Protein AF-A0A351IZQ6-F1 (afdb_monomer)

Mean predicted aligned error: 4.78 Å

Sequence (104 aa):
TSQVSDLDLTEALKFIANSKRPYIYCGGGVLAAEAEEEIVSLSQRLSAPVGLSMMGLTAIPASYPLNLGMSGMHGKYAASMAQSKADLILAVGVRFSDRATGNV

Secondary structure (DSSP, 8-state):
-PPPPHHHHHHHHHHHHH-SSEEEEE-HHHHHTT-HHHHHHHHHHHT--EEE-GGGTTSS-TTSTTEEEE-STTS-HHHHHHHHH-SEEEEES----HHHH---

Nearest PDB structures (foldseek):
  8rpj-assembly3_D  TM=9.194E-01  e=3.660E-05  Janthinobacterium sp. HH01
  8rpj-assembly2_C  TM=9.175E-01  e=3.660E-05  Janthinobacterium sp. HH01
  8rpj-assembly1_B  TM=9.149E-01  e=3.660E-05  Janthinobacterium sp. HH01
  8rpi-assembly1_A  TM=9.131E-01  e=5.101E-05  Janthinobacterium sp. HH01
  8rpi-assembly3_F  TM=8.812E-01  e=4.774E-05  Janthinobacterium sp. HH01

Foldseek 3Di:
DDDDDPVNVVVVVVQLVPWPQEAEEEALQCVVVVPLVVVLVVCVVSVHAYEYDPNCQPSYDPPRPRDLGHAADPTHPSNPVSVVPTPHYHYYRDPDDCRHPPDD

Structure (mmCIF, N/CA/C/O backbone):
data_AF-A0A351IZQ6-F1
#
_entry.id   AF-A0A351IZQ6-F1
#
loop_
_atom_site.group_PDB
_atom_site.id
_atom_site.type_symbol
_atom_site.label_atom_id
_atom_site.label_alt_id
_atom_site.label_comp_id
_atom_site.label_asym_id
_atom_site.label_entity_id
_atom_site.label_seq_id
_atom_site.pdbx_PDB_ins_code
_atom_site.Cartn_x
_atom_site.Cartn_y
_atom_site.Cartn_z
_atom_site.occupancy
_atom_site.B_iso_or_equiv
_atom_site.auth_seq_id
_atom_site.auth_comp_id
_atom_site.auth_asym_id
_atom_site.auth_atom_id
_atom_site.pdbx_PDB_model_num
ATOM 1 N N . THR A 1 1 ? 19.052 9.264 8.236 1.00 47.31 1 THR A N 1
ATOM 2 C CA . THR A 1 1 ? 17.744 8.585 8.255 1.00 47.31 1 THR A CA 1
ATOM 3 C C . THR A 1 1 ? 17.204 8.692 9.658 1.00 47.31 1 THR A C 1
ATOM 5 O O . THR A 1 1 ? 17.839 8.167 10.561 1.00 47.31 1 THR A O 1
ATOM 8 N N . SER A 1 2 ? 16.143 9.463 9.883 1.00 60.31 2 SER A N 1
ATOM 9 C CA . SER A 1 2 ? 15.437 9.442 11.168 1.00 60.31 2 SER A CA 1
ATOM 10 C C . SER A 1 2 ? 14.887 8.029 11.372 1.00 60.31 2 SER A C 1
ATOM 12 O O . SER A 1 2 ? 14.228 7.495 10.482 1.00 60.31 2 SER A O 1
ATOM 14 N N . GLN A 1 3 ? 15.233 7.389 12.487 1.00 70.81 3 GLN A N 1
ATOM 15 C CA . GLN A 1 3 ? 14.629 6.112 12.857 1.00 70.81 3 GLN A CA 1
ATOM 16 C C . GLN A 1 3 ? 13.154 6.353 13.189 1.00 70.81 3 GLN A C 1
ATOM 18 O O . GLN A 1 3 ? 12.828 7.320 13.875 1.00 70.81 3 GLN A O 1
ATOM 23 N N . VAL A 1 4 ? 12.274 5.493 12.676 1.00 80.19 4 VAL A N 1
ATOM 24 C CA . VAL A 1 4 ? 10.862 5.462 13.077 1.00 80.19 4 VAL A CA 1
ATOM 25 C C . VAL A 1 4 ? 10.817 5.063 14.549 1.00 80.19 4 VAL A C 1
ATOM 27 O O . VAL A 1 4 ? 11.476 4.094 14.927 1.00 80.19 4 VAL A O 1
ATOM 30 N N . SER A 1 5 ? 10.093 5.812 15.382 1.00 86.56 5 SER A N 1
ATOM 31 C CA . SER A 1 5 ? 9.975 5.460 16.797 1.00 86.56 5 SER A CA 1
ATOM 32 C C . SER A 1 5 ? 8.998 4.294 16.993 1.00 86.56 5 SER A C 1
ATOM 34 O O . SER A 1 5 ? 8.050 4.121 16.223 1.00 86.56 5 SER A O 1
ATOM 36 N N . ASP A 1 6 ? 9.181 3.513 18.060 1.00 84.56 6 ASP A N 1
ATOM 37 C CA . ASP A 1 6 ? 8.255 2.422 18.408 1.00 84.56 6 ASP A CA 1
ATOM 38 C C . ASP A 1 6 ? 6.825 2.930 18.674 1.00 84.56 6 ASP A C 1
ATOM 40 O O . ASP A 1 6 ? 5.844 2.210 18.458 1.00 84.56 6 ASP A O 1
ATOM 44 N N . LEU A 1 7 ? 6.696 4.187 19.118 1.00 81.44 7 LEU A N 1
ATOM 45 C CA . LEU A 1 7 ? 5.413 4.854 19.334 1.00 81.44 7 LEU A CA 1
ATOM 46 C C . LEU A 1 7 ? 4.685 5.098 18.008 1.00 81.44 7 LEU A C 1
ATOM 48 O O . LEU A 1 7 ? 3.516 4.722 17.896 1.00 81.44 7 LEU A O 1
ATOM 52 N N . ASP A 1 8 ? 5.385 5.624 16.998 1.00 90.19 8 ASP A N 1
ATOM 53 C CA . ASP A 1 8 ? 4.814 5.865 15.664 1.00 90.19 8 ASP A CA 1
ATOM 54 C C . ASP A 1 8 ? 4.352 4.550 15.021 1.00 90.19 8 ASP A C 1
ATOM 56 O O . ASP A 1 8 ? 3.269 4.467 14.436 1.00 90.19 8 ASP A O 1
ATOM 60 N N . LEU A 1 9 ? 5.148 3.485 15.177 1.00 91.62 9 LEU A N 1
ATOM 61 C CA . LEU A 1 9 ? 4.797 2.164 14.657 1.00 91.62 9 LEU A CA 1
ATOM 62 C C . LEU A 1 9 ? 3.572 1.579 15.373 1.00 91.62 9 LEU A C 1
ATOM 64 O O . LEU A 1 9 ? 2.670 1.041 14.728 1.00 91.62 9 LEU A O 1
ATOM 68 N N . THR A 1 10 ? 3.513 1.702 16.700 1.00 94.75 10 THR A N 1
ATOM 69 C CA . THR A 1 10 ? 2.370 1.235 17.500 1.00 94.75 10 THR A CA 1
ATOM 70 C C . THR A 1 10 ? 1.084 1.953 17.103 1.00 94.75 10 THR A C 1
ATOM 72 O O . THR A 1 10 ? 0.019 1.336 17.023 1.00 94.75 10 THR A O 1
ATOM 75 N N . GLU A 1 11 ? 1.162 3.255 16.844 1.00 94.88 11 GLU A N 1
ATOM 76 C CA . GLU A 1 11 ? 0.020 4.044 16.399 1.00 94.88 11 GLU A CA 1
ATOM 77 C C . GLU A 1 11 ? -0.436 3.646 14.988 1.00 94.88 11 GLU A C 1
ATOM 79 O O . GLU A 1 11 ? -1.621 3.365 14.784 1.00 94.88 11 GLU A O 1
ATOM 84 N N . ALA A 1 12 ? 0.494 3.494 14.041 1.00 94.50 12 ALA A N 1
ATOM 85 C CA . ALA A 1 12 ? 0.186 3.003 12.697 1.00 94.50 12 ALA A CA 1
ATOM 86 C C . ALA A 1 12 ? -0.499 1.625 12.728 1.00 94.50 12 ALA A C 1
ATOM 88 O O . ALA A 1 12 ? -1.503 1.409 12.044 1.00 94.50 12 ALA A O 1
ATOM 89 N N . LEU A 1 13 ? -0.018 0.705 13.572 1.00 95.75 13 LEU A N 1
ATOM 90 C CA . LEU A 1 13 ? -0.629 -0.616 13.748 1.00 95.75 13 LEU A CA 1
ATOM 91 C C . LEU A 1 13 ? -2.060 -0.537 14.291 1.00 95.75 13 LEU A C 1
ATOM 93 O O . LEU A 1 13 ? -2.909 -1.317 13.857 1.00 95.75 13 LEU A O 1
ATOM 97 N N . LYS A 1 14 ? -2.366 0.412 15.187 1.00 96.94 14 LYS A N 1
ATOM 98 C CA . LYS A 1 14 ? -3.746 0.633 15.659 1.00 96.94 14 LYS A CA 1
ATOM 99 C C . LYS A 1 14 ? -4.660 1.081 14.523 1.00 96.94 14 LYS A C 1
ATOM 101 O O . LYS A 1 14 ? -5.782 0.582 14.433 1.00 96.94 14 LYS A O 1
ATOM 106 N N . PHE A 1 15 ? -4.207 1.980 13.650 1.00 97.38 15 PHE A N 1
ATOM 107 C CA . PHE A 1 15 ? -4.995 2.384 12.482 1.00 97.38 15 PHE A CA 1
ATOM 108 C C . PHE A 1 15 ? -5.216 1.216 11.519 1.00 97.38 15 PHE A C 1
ATOM 110 O O . PHE A 1 15 ? -6.353 0.962 11.119 1.00 97.38 15 PHE A O 1
ATOM 117 N N . ILE A 1 16 ? -4.159 0.455 11.218 1.00 97.69 16 ILE A N 1
ATOM 118 C CA . ILE A 1 16 ? -4.232 -0.731 10.353 1.00 97.69 16 ILE A CA 1
ATOM 119 C C . ILE A 1 16 ? -5.219 -1.762 10.913 1.00 97.69 16 ILE A C 1
ATOM 121 O O . ILE A 1 16 ? -6.063 -2.257 10.172 1.00 97.69 16 ILE A O 1
ATOM 125 N N . ALA A 1 17 ? -5.162 -2.052 12.215 1.00 96.75 17 ALA A N 1
ATOM 126 C CA . ALA A 1 17 ? -6.028 -3.045 12.852 1.00 96.75 17 ALA A CA 1
ATOM 127 C C . ALA A 1 17 ? -7.518 -2.652 12.859 1.00 96.75 17 ALA A C 1
ATOM 129 O O . ALA A 1 17 ? -8.388 -3.524 12.851 1.00 96.75 17 ALA A O 1
ATOM 130 N N . ASN A 1 18 ? -7.824 -1.351 12.885 1.00 97.69 18 ASN A N 1
ATOM 131 C CA . ASN A 1 18 ? -9.202 -0.855 12.913 1.00 97.69 18 ASN A CA 1
ATOM 132 C C . ASN A 1 18 ? -9.797 -0.608 11.519 1.00 97.69 18 ASN A C 1
ATOM 134 O O . ASN A 1 18 ? -11.023 -0.567 11.388 1.00 97.69 18 ASN A O 1
ATOM 138 N N . SER A 1 19 ? -8.961 -0.473 10.488 1.00 98.31 19 SER A N 1
ATOM 139 C CA . SER A 1 19 ? -9.403 -0.261 9.108 1.00 98.31 19 SER A CA 1
ATOM 140 C C . SER A 1 19 ? -10.219 -1.448 8.586 1.00 98.31 19 SER A C 1
ATOM 142 O O . SER A 1 19 ? -9.900 -2.616 8.825 1.00 98.31 19 SER A O 1
ATOM 144 N N . LYS A 1 20 ? -11.305 -1.148 7.869 1.00 98.12 20 LYS A N 1
ATOM 145 C CA . LYS A 1 20 ? -12.155 -2.140 7.192 1.00 98.12 20 LYS A CA 1
ATOM 146 C C . LYS A 1 20 ? -11.970 -2.124 5.684 1.00 98.12 20 LYS A C 1
ATOM 148 O O . LYS A 1 20 ? -12.330 -3.095 5.021 1.00 98.12 20 LYS A O 1
ATOM 153 N N . ARG A 1 21 ? -11.448 -1.028 5.133 1.00 98.06 21 ARG A N 1
ATOM 154 C CA . ARG A 1 21 ? -11.193 -0.850 3.701 1.00 98.06 21 ARG A CA 1
ATOM 155 C C . ARG A 1 21 ? -9.812 -0.214 3.503 1.00 98.06 21 ARG A C 1
ATOM 157 O O . ARG A 1 21 ? -9.740 0.914 3.005 1.00 98.06 21 ARG A O 1
ATOM 164 N N . PRO A 1 22 ? -8.728 -0.910 3.896 1.00 98.44 22 PRO A N 1
ATOM 165 C CA . PRO A 1 22 ? -7.380 -0.402 3.703 1.00 98.44 22 PRO A CA 1
ATOM 166 C C . PRO A 1 22 ? -7.036 -0.371 2.214 1.00 98.44 22 PRO A C 1
ATOM 168 O O . PRO A 1 22 ? -7.408 -1.265 1.453 1.00 98.44 22 PRO A O 1
ATOM 171 N N . TYR A 1 23 ? -6.284 0.642 1.805 1.00 98.44 23 TYR A N 1
ATOM 172 C CA . TYR A 1 23 ? -5.765 0.782 0.450 1.00 98.44 23 TYR A CA 1
ATOM 173 C C . TYR A 1 23 ? -4.272 1.077 0.504 1.00 98.44 23 TYR A C 1
ATOM 175 O O . TYR A 1 23 ? -3.853 2.012 1.184 1.00 98.44 23 TYR A O 1
ATOM 183 N N . ILE A 1 24 ? -3.459 0.309 -0.218 1.00 98.38 24 ILE A N 1
ATOM 184 C CA . ILE A 1 24 ? -2.019 0.563 -0.303 1.00 98.38 24 ILE A CA 1
ATOM 185 C C . ILE A 1 24 ? -1.754 1.401 -1.551 1.00 98.38 24 ILE A C 1
ATOM 187 O O . ILE A 1 24 ? -2.132 1.018 -2.656 1.00 98.38 24 ILE A O 1
ATOM 191 N N . TYR A 1 25 ? -1.091 2.541 -1.383 1.00 97.50 25 TYR A N 1
ATOM 192 C CA . TYR A 1 25 ? -0.671 3.398 -2.485 1.00 97.50 25 TYR A CA 1
ATOM 193 C C . TYR A 1 25 ? 0.854 3.391 -2.609 1.00 97.50 25 TYR A C 1
ATOM 195 O O . TYR A 1 25 ? 1.557 3.944 -1.761 1.00 97.50 25 TYR A O 1
ATOM 203 N N . CYS A 1 26 ? 1.364 2.765 -3.672 1.00 97.00 26 CYS A N 1
ATOM 204 C CA . CYS A 1 26 ? 2.794 2.549 -3.883 1.00 97.00 26 CYS A CA 1
ATOM 205 C C . CYS A 1 26 ? 3.409 3.571 -4.841 1.00 97.00 26 CYS A C 1
ATOM 207 O O . CYS A 1 26 ? 2.940 3.801 -5.963 1.00 97.00 26 CYS A O 1
ATOM 209 N N . GLY A 1 27 ? 4.510 4.169 -4.400 1.00 95.88 27 GLY A N 1
ATOM 210 C CA . GLY A 1 27 ? 5.306 5.114 -5.168 1.00 95.88 27 GLY A CA 1
ATOM 211 C C . GLY A 1 27 ? 6.585 4.512 -5.740 1.00 95.88 27 GLY A C 1
ATOM 212 O O . GLY A 1 27 ? 6.931 3.370 -5.461 1.00 95.88 27 GLY A O 1
ATOM 213 N N . GLY A 1 28 ? 7.330 5.312 -6.508 1.00 96.38 28 GLY A N 1
ATOM 214 C CA . GLY A 1 28 ? 8.640 4.900 -7.031 1.00 96.38 28 GLY A CA 1
ATOM 215 C C . GLY A 1 28 ? 9.702 4.662 -5.952 1.00 96.38 28 GLY A C 1
ATOM 216 O O . GLY A 1 28 ? 10.698 4.001 -6.213 1.00 96.38 28 GLY A O 1
ATOM 217 N N . GLY A 1 29 ? 9.487 5.145 -4.724 1.00 96.94 29 GLY A N 1
ATOM 218 C CA . GLY A 1 29 ? 10.362 4.846 -3.591 1.00 96.94 29 GLY A CA 1
ATOM 219 C C . GLY A 1 29 ? 10.343 3.375 -3.169 1.00 96.94 29 GLY A C 1
ATOM 220 O O . GLY A 1 29 ? 11.314 2.935 -2.574 1.00 96.94 29 GLY A O 1
ATOM 221 N N . VAL A 1 30 ? 9.285 2.618 -3.496 1.00 97.69 30 VAL A N 1
ATOM 222 C CA . VAL A 1 30 ? 9.251 1.160 -3.272 1.00 97.69 30 VAL A CA 1
ATOM 223 C C . VAL A 1 30 ? 10.280 0.474 -4.165 1.00 97.69 30 VAL A C 1
ATOM 225 O O . VAL A 1 30 ? 11.099 -0.282 -3.666 1.00 97.69 30 VAL A O 1
ATOM 228 N N . LEU A 1 31 ? 10.287 0.817 -5.458 1.00 96.88 31 LEU A N 1
ATOM 229 C CA . LEU A 1 31 ? 11.266 0.306 -6.424 1.00 96.88 31 LEU A CA 1
ATOM 230 C C . LEU A 1 31 ? 12.693 0.692 -6.026 1.00 96.88 31 LEU A C 1
ATOM 232 O O . LEU A 1 31 ? 13.602 -0.122 -6.070 1.00 96.88 31 LEU A O 1
ATOM 236 N N . ALA A 1 32 ? 12.893 1.945 -5.608 1.00 97.19 32 ALA A N 1
ATOM 237 C CA . ALA A 1 32 ? 14.211 2.429 -5.201 1.00 97.19 32 ALA A CA 1
ATOM 238 C C . ALA A 1 32 ? 14.754 1.744 -3.934 1.00 97.19 32 ALA A C 1
ATOM 240 O O . ALA A 1 32 ? 15.952 1.826 -3.675 1.00 97.19 32 ALA A O 1
ATOM 241 N N . A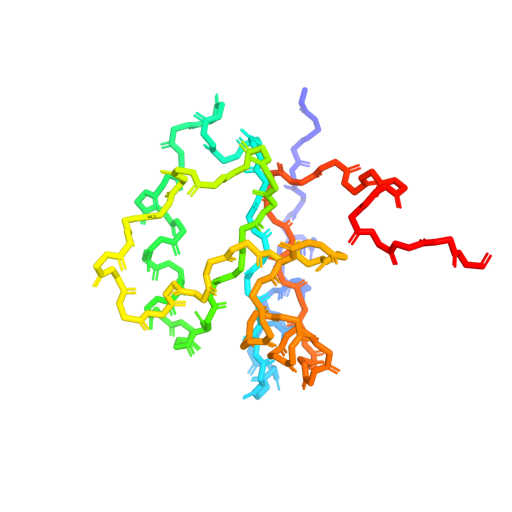LA A 1 33 ? 13.877 1.133 -3.137 1.00 97.31 33 ALA A N 1
ATOM 242 C CA . ALA A 1 33 ? 14.223 0.416 -1.918 1.00 97.31 33 ALA A CA 1
ATOM 243 C C . ALA A 1 33 ? 14.185 -1.112 -2.087 1.00 97.31 33 ALA A C 1
ATOM 245 O O . ALA A 1 33 ? 14.403 -1.798 -1.095 1.00 97.31 33 ALA A O 1
ATOM 246 N N . GLU A 1 34 ? 13.893 -1.619 -3.294 1.00 97.81 34 GLU A N 1
ATOM 247 C CA . GLU A 1 34 ? 13.739 -3.055 -3.585 1.00 97.81 34 GLU A CA 1
ATOM 248 C C . GLU A 1 34 ? 12.724 -3.746 -2.648 1.00 97.81 34 GLU A C 1
ATOM 250 O O . GLU A 1 34 ? 12.941 -4.858 -2.178 1.00 97.81 34 GLU A O 1
ATOM 255 N N . 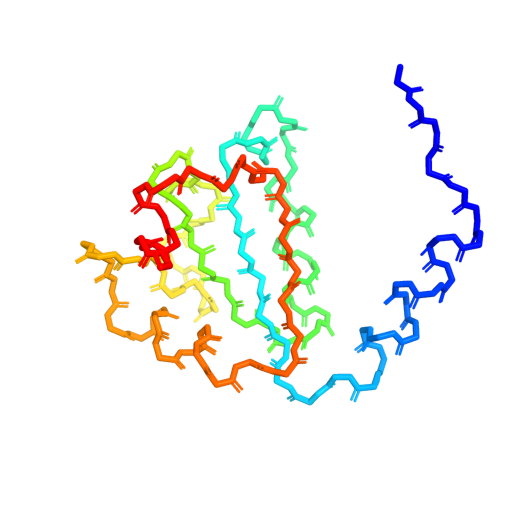ALA A 1 35 ? 11.628 -3.043 -2.328 1.00 98.06 35 ALA A N 1
ATOM 256 C CA . ALA A 1 35 ? 10.639 -3.463 -1.329 1.00 98.06 35 ALA A CA 1
ATOM 257 C C . ALA A 1 35 ? 9.351 -4.071 -1.933 1.00 98.06 35 ALA A C 1
ATOM 259 O O . ALA A 1 35 ? 8.268 -4.000 -1.337 1.00 98.06 35 ALA A O 1
ATOM 260 N N . GLU A 1 36 ? 9.408 -4.575 -3.167 1.00 98.12 36 GLU A N 1
ATOM 261 C CA . GLU A 1 36 ? 8.251 -5.101 -3.900 1.00 98.12 36 GLU A CA 1
ATOM 262 C C . GLU A 1 36 ? 7.613 -6.307 -3.193 1.00 98.12 36 GLU A C 1
ATOM 264 O O . GLU A 1 36 ? 6.382 -6.393 -3.090 1.00 98.12 36 GLU A O 1
ATOM 269 N N . GLU A 1 37 ? 8.431 -7.224 -2.672 1.00 98.06 37 GLU A N 1
ATOM 270 C CA . GLU A 1 37 ? 7.959 -8.436 -1.991 1.00 98.06 37 GLU A CA 1
ATOM 271 C C . GLU A 1 37 ? 7.235 -8.103 -0.679 1.00 98.06 37 GLU A C 1
ATOM 273 O O . GLU A 1 37 ? 6.180 -8.673 -0.372 1.00 98.06 37 GLU A O 1
ATOM 278 N N . GLU A 1 38 ? 7.739 -7.122 0.066 1.00 98.31 38 GLU A N 1
ATOM 279 C CA . GLU A 1 38 ? 7.143 -6.626 1.302 1.00 98.31 38 GLU A CA 1
ATOM 280 C C . GLU A 1 38 ? 5.770 -6.007 1.047 1.00 98.31 38 GLU A C 1
ATOM 282 O O . GLU A 1 38 ? 4.842 -6.236 1.829 1.00 98.31 38 GLU A O 1
ATOM 287 N N . ILE A 1 39 ? 5.601 -5.270 -0.058 1.00 98.19 39 ILE A N 1
ATOM 288 C CA . ILE A 1 39 ? 4.290 -4.731 -0.440 1.00 98.19 39 ILE A CA 1
ATOM 289 C C . ILE A 1 39 ? 3.307 -5.857 -0.755 1.00 98.19 39 ILE A C 1
ATOM 291 O O . ILE A 1 39 ? 2.161 -5.802 -0.296 1.00 98.19 39 ILE A O 1
ATOM 295 N N . VAL A 1 40 ? 3.721 -6.876 -1.514 1.00 98.38 40 VAL A N 1
ATOM 296 C CA . VAL A 1 40 ? 2.854 -8.025 -1.825 1.00 98.38 40 VAL A CA 1
ATOM 297 C C . VAL A 1 40 ? 2.453 -8.748 -0.537 1.00 98.38 40 VAL A C 1
ATOM 299 O O . VAL A 1 40 ? 1.265 -8.995 -0.317 1.00 98.38 40 VAL A O 1
ATOM 302 N N . SER A 1 41 ? 3.412 -9.014 0.350 1.00 98.38 41 SER A N 1
ATOM 303 C CA . SER A 1 41 ? 3.172 -9.652 1.650 1.00 98.38 41 SER A CA 1
ATOM 304 C C . SER A 1 41 ? 2.215 -8.835 2.526 1.00 98.38 41 SER A C 1
ATOM 306 O O . SER A 1 41 ? 1.249 -9.370 3.081 1.00 98.38 41 SER A O 1
ATOM 308 N N . LEU A 1 42 ? 2.414 -7.516 2.608 1.00 97.81 42 LEU A N 1
ATOM 309 C CA . LEU A 1 42 ? 1.532 -6.618 3.354 1.00 97.81 42 LEU A CA 1
ATOM 310 C C . LEU A 1 42 ? 0.114 -6.603 2.769 1.00 97.81 42 LEU A C 1
ATOM 31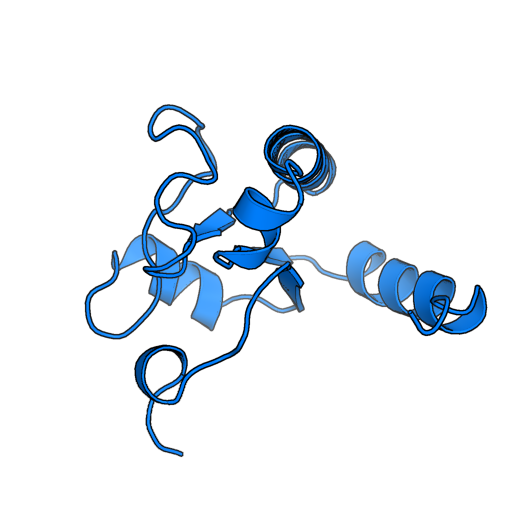2 O O . LEU A 1 42 ? -0.860 -6.732 3.512 1.00 97.81 42 LEU A O 1
ATOM 316 N N . SER A 1 43 ? -0.006 -6.495 1.444 1.00 98.50 43 SER A N 1
ATOM 317 C CA . SER A 1 43 ? -1.287 -6.526 0.733 1.00 98.50 43 SER A CA 1
ATOM 318 C C . SER A 1 43 ? -2.060 -7.815 1.015 1.00 98.50 43 SER A C 1
ATOM 320 O O . SER A 1 43 ? -3.245 -7.745 1.340 1.00 98.50 43 SER A O 1
ATOM 322 N N . GLN A 1 44 ? -1.396 -8.975 0.977 1.00 98.25 44 GLN A N 1
ATOM 323 C CA . GLN A 1 44 ? -2.015 -10.267 1.289 1.00 98.25 44 GLN A CA 1
ATOM 324 C C . GLN A 1 44 ? -2.516 -10.326 2.735 1.00 98.25 44 GLN A C 1
ATOM 326 O O . GLN A 1 44 ? -3.672 -10.674 2.977 1.00 98.25 44 GLN A O 1
ATOM 331 N N . ARG A 1 45 ? -1.672 -9.936 3.699 1.00 97.81 45 ARG A N 1
ATOM 332 C CA . ARG A 1 45 ? -2.012 -9.974 5.133 1.00 97.81 45 ARG A CA 1
ATOM 333 C C . ARG A 1 45 ? -3.194 -9.078 5.480 1.00 97.81 45 ARG A C 1
ATOM 335 O O . ARG A 1 45 ? -3.996 -9.435 6.336 1.00 97.81 45 ARG A O 1
ATOM 342 N N . LEU A 1 46 ? -3.291 -7.926 4.824 1.00 97.75 46 LEU A N 1
ATOM 343 C CA . LEU A 1 46 ? -4.371 -6.968 5.044 1.00 97.75 46 LEU A CA 1
ATOM 344 C C . LEU A 1 46 ? -5.578 -7.203 4.132 1.00 97.75 46 LEU A C 1
ATOM 346 O O . LEU A 1 46 ? -6.593 -6.531 4.295 1.00 97.75 46 LEU A O 1
ATOM 350 N N . SER A 1 47 ? -5.469 -8.116 3.158 1.00 97.50 47 SER A N 1
ATOM 351 C CA . SER A 1 47 ? -6.410 -8.215 2.032 1.00 97.50 47 SER A CA 1
ATOM 352 C C . SER A 1 47 ? -6.667 -6.848 1.376 1.00 97.50 47 SER A C 1
ATOM 354 O O . SER A 1 47 ? -7.784 -6.529 0.971 1.00 97.50 47 SER A O 1
ATOM 356 N N . ALA A 1 48 ? -5.621 -6.019 1.308 1.00 98.38 48 ALA A N 1
ATOM 357 C CA . ALA A 1 48 ? -5.705 -4.634 0.872 1.00 98.38 48 ALA A CA 1
ATOM 358 C C . ALA A 1 48 ? -5.377 -4.522 -0.626 1.00 98.38 48 ALA A C 1
ATOM 360 O O . ALA A 1 48 ? -4.289 -4.951 -1.032 1.00 98.38 48 ALA A O 1
ATOM 361 N N . PRO A 1 49 ? -6.255 -3.932 -1.459 1.00 98.31 49 PRO A N 1
ATOM 362 C CA . PRO A 1 49 ? -5.908 -3.587 -2.832 1.00 98.31 49 PRO A CA 1
ATOM 363 C C . PRO A 1 49 ? -4.731 -2.610 -2.896 1.00 98.31 49 PRO A C 1
ATOM 365 O O . PRO A 1 49 ? -4.562 -1.752 -2.026 1.00 98.31 49 PRO A O 1
ATOM 368 N N . VAL A 1 50 ? -3.946 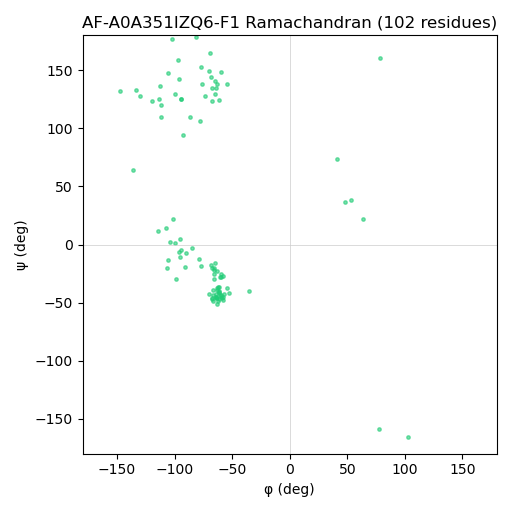-2.728 -3.967 1.00 98.44 50 VAL A N 1
ATOM 369 C CA . VAL A 1 50 ? -2.777 -1.891 -4.233 1.00 98.44 50 VAL A CA 1
ATOM 370 C C . VAL A 1 50 ? -3.023 -1.022 -5.458 1.00 98.44 50 VAL A C 1
ATOM 372 O O . VAL A 1 50 ? -3.324 -1.521 -6.544 1.00 98.44 50 VAL A O 1
ATOM 375 N N . GLY A 1 51 ? -2.857 0.284 -5.288 1.00 97.62 51 GLY A N 1
ATOM 376 C CA . GLY A 1 51 ? -2.745 1.248 -6.370 1.00 97.62 51 GLY A CA 1
ATOM 377 C C . GLY A 1 51 ? -1.323 1.730 -6.557 1.00 97.62 51 GLY A C 1
ATOM 378 O O . GLY A 1 51 ? -0.570 1.881 -5.597 1.00 97.62 51 GLY A O 1
ATOM 379 N N . LEU A 1 52 ? -0.972 2.036 -7.799 1.00 96.62 52 LEU A N 1
ATOM 380 C CA . LEU A 1 52 ? 0.379 2.441 -8.165 1.00 96.62 52 LEU A CA 1
ATOM 381 C C . LEU A 1 52 ? 0.396 3.904 -8.606 1.00 96.62 52 LEU A C 1
ATOM 383 O O . LEU A 1 52 ? -0.462 4.353 -9.365 1.00 96.62 52 LEU A O 1
ATOM 387 N N . SER A 1 53 ? 1.384 4.670 -8.162 1.00 93.94 53 SER A N 1
ATOM 388 C CA . SER A 1 53 ? 1.709 5.934 -8.827 1.00 93.94 53 SER A CA 1
ATOM 389 C C . SER A 1 53 ? 2.320 5.652 -10.205 1.00 93.94 53 SER A C 1
ATOM 391 O O . SER A 1 53 ? 2.810 4.552 -10.459 1.00 93.94 53 SER A O 1
ATOM 393 N N . MET A 1 54 ? 2.399 6.665 -11.070 1.00 92.56 54 MET A N 1
ATOM 394 C CA . MET A 1 54 ? 3.145 6.550 -12.331 1.00 92.56 54 MET A CA 1
ATOM 395 C C . MET A 1 54 ? 4.602 6.103 -12.108 1.00 92.56 54 MET A C 1
ATOM 397 O O . MET A 1 54 ? 5.124 5.307 -12.877 1.00 92.56 54 MET A O 1
ATOM 401 N N . MET A 1 55 ? 5.241 6.574 -11.032 1.00 93.62 55 MET A N 1
ATOM 402 C CA . MET A 1 55 ? 6.629 6.224 -10.700 1.00 93.62 55 MET A CA 1
ATOM 403 C C . MET A 1 55 ? 6.775 4.830 -10.085 1.00 93.62 55 MET A C 1
ATOM 405 O O . MET A 1 55 ? 7.874 4.300 -10.061 1.00 93.62 55 MET A O 1
ATOM 409 N N . GLY A 1 56 ? 5.690 4.250 -9.570 1.00 94.62 56 GLY A N 1
ATOM 410 C CA . GLY A 1 56 ? 5.665 2.913 -8.972 1.00 94.62 56 GLY A CA 1
ATOM 411 C C . GLY A 1 56 ? 4.955 1.884 -9.849 1.00 94.62 56 GLY A C 1
ATOM 412 O O . GLY A 1 56 ? 4.589 0.827 -9.352 1.00 94.62 56 GLY A O 1
ATOM 413 N N . LEU A 1 57 ? 4.700 2.189 -11.127 1.00 94.38 57 LEU A N 1
ATOM 414 C CA . LEU A 1 57 ? 3.817 1.397 -11.991 1.00 94.38 57 LEU A CA 1
ATOM 415 C C . LEU A 1 57 ? 4.273 -0.061 -12.166 1.00 94.38 57 LEU A C 1
ATOM 417 O O . LEU A 1 57 ? 3.449 -0.932 -12.431 1.00 94.38 57 LEU A O 1
ATOM 421 N N . THR A 1 58 ? 5.567 -0.325 -12.005 1.00 95.62 58 THR A N 1
ATOM 422 C CA . THR A 1 58 ? 6.168 -1.658 -12.124 1.00 95.62 58 THR A CA 1
ATOM 423 C C . THR A 1 58 ? 6.427 -2.333 -10.778 1.00 95.62 58 THR A C 1
ATOM 425 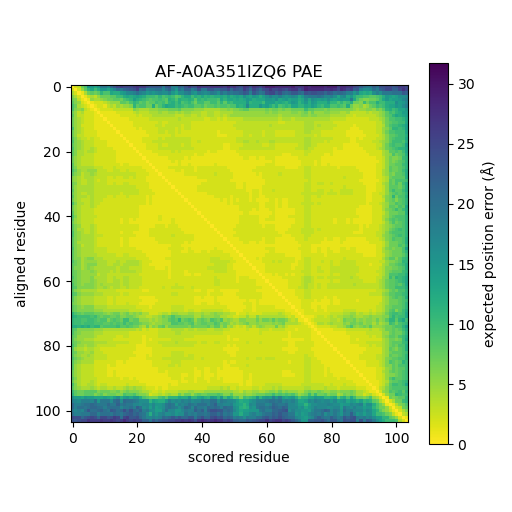O O . THR A 1 58 ? 6.932 -3.447 -10.773 1.00 95.62 58 THR A O 1
ATOM 428 N N . ALA A 1 59 ? 6.076 -1.702 -9.650 1.00 96.50 59 A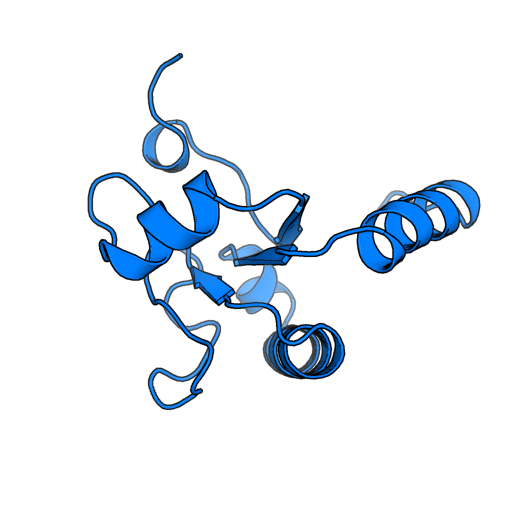LA A N 1
ATOM 429 C CA . ALA A 1 59 ? 6.372 -2.226 -8.313 1.00 96.50 59 ALA A CA 1
ATOM 430 C C . ALA A 1 59 ? 5.606 -3.509 -7.977 1.00 96.50 59 ALA A C 1
ATOM 432 O O . ALA A 1 59 ? 5.991 -4.232 -7.071 1.00 96.50 59 ALA A O 1
ATOM 433 N N . ILE A 1 60 ? 4.504 -3.785 -8.679 1.00 97.00 60 ILE A N 1
ATOM 434 C CA . ILE A 1 60 ? 3.669 -4.959 -8.438 1.00 97.00 60 ILE A CA 1
ATOM 435 C C . ILE A 1 60 ? 3.335 -5.627 -9.773 1.00 97.00 60 ILE A C 1
ATOM 437 O O . ILE A 1 60 ? 2.894 -4.931 -10.696 1.00 97.00 60 ILE A O 1
ATOM 441 N N . PRO A 1 61 ? 3.476 -6.964 -9.893 1.00 95.50 61 PRO A N 1
ATOM 442 C CA . PRO A 1 61 ? 3.112 -7.685 -11.106 1.00 95.50 61 PRO A CA 1
ATOM 443 C C . PRO A 1 61 ? 1.668 -7.405 -11.524 1.00 95.50 61 PRO A C 1
ATOM 445 O O . PRO A 1 61 ? 0.753 -7.398 -10.698 1.00 95.50 61 PRO A O 1
ATOM 448 N N . ALA A 1 62 ? 1.431 -7.219 -12.822 1.00 94.38 62 ALA A N 1
ATOM 449 C CA . ALA A 1 62 ? 0.080 -7.011 -13.350 1.00 94.38 62 ALA A CA 1
ATOM 450 C C . ALA A 1 62 ? -0.845 -8.226 -13.133 1.00 94.38 62 ALA A C 1
ATOM 452 O O . ALA A 1 62 ? -2.062 -8.073 -13.127 1.00 94.38 62 ALA A O 1
ATOM 453 N N . SER A 1 63 ? -0.271 -9.420 -12.950 1.00 96.62 63 SER A N 1
ATOM 454 C CA . SER A 1 63 ? -0.986 -10.660 -12.634 1.00 96.62 63 SER A CA 1
ATOM 455 C C . SER A 1 63 ? -1.402 -10.775 -11.165 1.00 96.62 63 SER A C 1
ATOM 457 O O . SER A 1 63 ? -2.194 -11.658 -10.837 1.00 96.62 63 SER A O 1
ATOM 459 N N . TYR A 1 64 ? -0.883 -9.924 -10.273 1.00 98.12 64 TYR A N 1
ATOM 460 C CA . TYR A 1 64 ? -1.239 -9.974 -8.860 1.00 98.12 64 TYR A CA 1
ATOM 461 C C . TYR A 1 64 ? -2.715 -9.571 -8.671 1.00 98.12 64 TYR A C 1
ATOM 463 O O . TYR A 1 64 ? -3.082 -8.459 -9.057 1.00 98.12 64 TYR A O 1
ATOM 471 N N . PRO A 1 65 ? -3.572 -10.413 -8.059 1.00 97.75 65 PRO A N 1
ATOM 472 C CA . PRO A 1 65 ? -5.024 -10.196 -8.047 1.00 97.75 65 PRO A CA 1
ATOM 473 C C . PRO A 1 65 ? -5.491 -8.889 -7.399 1.00 97.75 65 PRO A C 1
ATOM 475 O O . PRO A 1 65 ? -6.547 -8.371 -7.753 1.00 97.75 65 PRO A O 1
ATOM 478 N N . LEU A 1 66 ? -4.719 -8.358 -6.448 1.00 98.12 66 LEU A N 1
ATOM 479 C CA . LEU A 1 66 ? -5.044 -7.119 -5.738 1.00 98.12 66 LEU A CA 1
ATOM 480 C C . LEU A 1 66 ? -4.368 -5.880 -6.348 1.00 98.12 66 LEU A C 1
ATOM 482 O O . LEU A 1 66 ? -4.516 -4.784 -5.811 1.00 98.12 66 LEU A O 1
ATOM 486 N N . ASN A 1 67 ? -3.660 -6.015 -7.474 1.00 98.12 67 ASN A N 1
ATOM 487 C CA . ASN A 1 67 ? -3.107 -4.880 -8.208 1.00 98.12 67 ASN A CA 1
ATOM 488 C C . ASN A 1 67 ? -4.203 -4.180 -9.028 1.00 98.12 67 ASN A C 1
ATOM 490 O O . ASN A 1 67 ? -4.624 -4.657 -10.084 1.00 98.12 67 ASN A O 1
ATOM 494 N N . LEU A 1 68 ? -4.636 -3.005 -8.572 1.00 97.56 68 LEU A N 1
ATOM 495 C CA . LEU A 1 68 ? -5.632 -2.190 -9.272 1.00 97.56 68 LEU A CA 1
ATOM 496 C C . LEU A 1 68 ? -5.021 -1.286 -10.351 1.0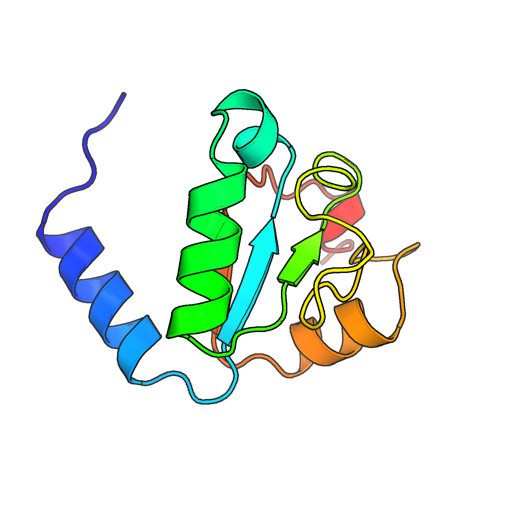0 97.56 68 LEU A C 1
ATOM 498 O O . LEU A 1 68 ? -5.759 -0.626 -11.085 1.00 97.56 68 LEU A O 1
ATOM 502 N N . GLY A 1 69 ? -3.694 -1.285 -10.502 1.00 95.81 69 GLY A N 1
ATOM 503 C CA . GLY A 1 69 ? -2.953 -0.493 -11.477 1.00 95.81 69 GLY A CA 1
ATOM 504 C C . GLY A 1 69 ? -2.789 0.974 -11.081 1.00 95.81 69 GLY A C 1
ATOM 505 O O . GLY A 1 69 ? -2.843 1.340 -9.906 1.00 95.81 69 GLY A O 1
ATOM 506 N N . MET A 1 70 ? -2.537 1.829 -12.078 1.00 94.62 70 MET A N 1
ATOM 507 C CA . MET A 1 70 ? -2.210 3.233 -11.828 1.00 94.62 70 MET A CA 1
ATOM 508 C C . MET A 1 70 ? -3.380 3.985 -11.173 1.00 94.62 70 MET A C 1
ATOM 510 O O . MET A 1 70 ? -4.513 3.863 -11.632 1.00 94.62 70 MET A O 1
ATOM 514 N N . SER A 1 71 ? -3.109 4.782 -10.139 1.00 91.25 71 SER A N 1
ATOM 515 C CA . SER A 1 71 ? -4.065 5.698 -9.489 1.00 91.25 71 SER A CA 1
ATOM 516 C C . SER A 1 71 ? -3.921 7.134 -10.020 1.00 91.25 71 SER A C 1
ATOM 518 O O . SER A 1 71 ? -2.863 7.504 -10.535 1.00 91.25 71 SER A O 1
ATOM 520 N N . GLY A 1 72 ? -4.966 7.956 -9.871 1.00 82.81 72 GLY A N 1
ATOM 521 C CA . GLY A 1 72 ? -4.951 9.391 -10.202 1.00 82.81 72 GLY A CA 1
ATOM 522 C C . GLY A 1 72 ? -5.645 9.755 -11.523 1.00 82.81 72 GLY A C 1
ATOM 523 O O . GLY A 1 72 ? -6.379 8.953 -12.095 1.00 82.81 72 GLY A O 1
ATOM 524 N N . MET A 1 73 ? -5.407 10.977 -12.018 1.00 78.81 73 MET A N 1
ATOM 525 C CA . MET A 1 73 ? -6.128 11.606 -13.149 1.00 78.81 73 MET A CA 1
ATOM 526 C C . MET A 1 73 ? -6.075 10.824 -14.475 1.00 78.81 73 MET A C 1
ATOM 528 O O . MET A 1 73 ? -6.983 10.933 -15.289 1.00 78.81 73 MET A O 1
ATOM 532 N N . HIS A 1 74 ? -5.028 10.026 -14.684 1.00 82.69 74 HIS A N 1
ATOM 533 C CA . HIS A 1 74 ? -4.866 9.158 -15.861 1.00 82.69 74 HIS A CA 1
ATOM 534 C C . HIS A 1 74 ? -4.898 7.667 -15.480 1.00 82.69 74 HIS A C 1
ATOM 536 O O . HIS A 1 74 ? -4.492 6.808 -16.260 1.00 82.69 74 HIS A O 1
ATOM 542 N N . GLY A 1 75 ? -5.290 7.366 -14.240 1.00 86.88 75 GLY A N 1
ATOM 543 C CA . GLY A 1 75 ? -5.281 6.032 -13.663 1.00 86.88 75 GLY A CA 1
ATOM 544 C C . GLY A 1 75 ? -6.485 5.182 -14.060 1.00 86.88 75 GLY A C 1
ATOM 545 O O . GLY A 1 75 ? -7.398 5.613 -14.764 1.00 86.88 75 GLY A O 1
ATOM 546 N N . LYS A 1 76 ? -6.502 3.943 -13.571 1.00 93.62 76 LYS A N 1
ATOM 547 C CA . LYS A 1 76 ? -7.637 3.036 -13.729 1.00 93.62 76 LYS A CA 1
ATOM 548 C C . LYS A 1 76 ? -8.759 3.440 -12.775 1.00 93.62 76 LYS A C 1
ATOM 550 O O . LYS A 1 76 ? -8.528 3.675 -11.592 1.00 93.62 76 LYS A O 1
ATOM 555 N N . TYR A 1 77 ? -9.994 3.410 -13.274 1.00 93.81 77 TYR A N 1
ATOM 556 C CA . TYR A 1 77 ? -11.190 3.710 -12.480 1.00 93.81 77 TYR A CA 1
ATOM 557 C C . TYR A 1 77 ? -11.276 2.875 -11.194 1.00 93.81 77 TYR A C 1
ATOM 559 O O . TYR A 1 77 ? -11.589 3.411 -10.136 1.00 93.81 77 TYR A O 1
ATOM 567 N N . ALA A 1 78 ? -10.949 1.580 -11.267 1.00 95.00 78 ALA A N 1
ATOM 568 C CA . ALA A 1 78 ? -10.958 0.693 -10.106 1.00 95.00 78 ALA A CA 1
ATOM 569 C C . ALA A 1 78 ? -10.006 1.171 -8.995 1.00 95.00 78 ALA A C 1
ATOM 571 O O . ALA A 1 78 ? -10.407 1.191 -7.833 1.00 95.00 78 ALA A O 1
ATOM 572 N N . ALA A 1 79 ? -8.792 1.608 -9.352 1.00 95.62 79 ALA A N 1
ATOM 573 C CA . ALA A 1 79 ? -7.819 2.142 -8.403 1.00 95.62 79 ALA A CA 1
ATOM 574 C C . ALA A 1 79 ? -8.346 3.422 -7.739 1.00 95.62 79 ALA A C 1
ATOM 576 O O . ALA A 1 79 ? -8.438 3.487 -6.516 1.00 95.62 79 ALA A O 1
ATOM 577 N N . SER A 1 80 ? -8.801 4.396 -8.533 1.00 92.69 80 SER A N 1
ATOM 578 C CA . SER A 1 80 ? -9.333 5.663 -8.009 1.00 92.69 80 SER A CA 1
ATOM 579 C C . SER A 1 80 ? -10.593 5.472 -7.152 1.00 92.69 80 SER A C 1
ATOM 581 O O . SER A 1 80 ? -10.755 6.130 -6.127 1.00 92.69 80 SER A O 1
ATOM 583 N N . MET A 1 81 ? -11.478 4.544 -7.526 1.00 95.38 81 MET A N 1
ATOM 584 C CA . MET A 1 81 ? -12.695 4.242 -6.768 1.00 95.38 81 MET A CA 1
ATOM 585 C C . MET A 1 81 ? -12.390 3.538 -5.440 1.00 95.38 81 MET A C 1
ATOM 587 O O . MET A 1 81 ? -12.990 3.872 -4.419 1.00 95.38 81 MET A O 1
ATOM 591 N N . ALA A 1 82 ? -11.461 2.578 -5.438 1.00 96.56 82 ALA A N 1
ATOM 592 C CA . ALA A 1 82 ? -11.012 1.920 -4.214 1.00 96.56 82 ALA A CA 1
ATOM 593 C C . ALA A 1 82 ? -10.3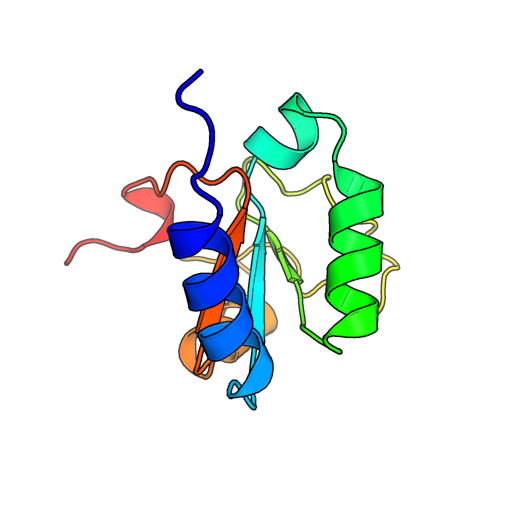12 2.915 -3.280 1.00 96.56 82 ALA A C 1
ATOM 595 O O . ALA A 1 82 ? -10.653 2.973 -2.101 1.00 96.56 82 ALA A O 1
ATOM 596 N N . GLN A 1 83 ? -9.428 3.757 -3.823 1.00 95.50 83 GLN A N 1
ATOM 597 C CA . GLN A 1 83 ? -8.759 4.826 -3.082 1.00 95.50 83 GLN A CA 1
ATOM 598 C C . GLN A 1 83 ? -9.767 5.799 -2.455 1.00 95.50 83 GLN A C 1
ATOM 600 O O . GLN A 1 83 ? -9.678 6.091 -1.268 1.00 95.50 83 GLN A O 1
ATOM 605 N N . SER A 1 84 ? -10.763 6.263 -3.218 1.00 95.00 84 SER A N 1
ATOM 606 C CA . SER A 1 84 ? -11.786 7.198 -2.725 1.00 95.00 84 SER A CA 1
ATOM 607 C C . SER A 1 84 ? -12.700 6.597 -1.654 1.00 95.00 84 SER A C 1
ATOM 609 O O . SER A 1 84 ? -13.291 7.344 -0.876 1.00 95.00 84 SER A O 1
ATOM 611 N N . LYS A 1 85 ? -12.868 5.270 -1.632 1.00 97.00 85 LYS A N 1
ATOM 612 C CA . LYS A 1 85 ? -13.692 4.557 -0.644 1.00 97.00 85 LYS A CA 1
ATOM 613 C C . LYS A 1 85 ? -12.888 4.040 0.548 1.00 97.00 85 LYS A C 1
ATOM 615 O O . LYS A 1 85 ? -13.497 3.473 1.457 1.00 97.00 85 LYS A O 1
ATOM 620 N N . ALA A 1 86 ? -11.566 4.186 0.529 1.00 97.88 86 ALA A N 1
ATOM 621 C CA . ALA A 1 86 ? -10.703 3.709 1.592 1.00 97.88 86 ALA A CA 1
ATOM 622 C C . ALA A 1 86 ? -10.989 4.460 2.898 1.00 97.88 86 ALA A C 1
ATOM 624 O O . ALA A 1 86 ? -11.231 5.666 2.892 1.00 97.88 86 ALA A O 1
ATOM 625 N N . ASP A 1 87 ? -10.963 3.742 4.018 1.00 97.94 87 ASP A N 1
ATOM 626 C CA . ASP A 1 87 ? -10.977 4.348 5.358 1.00 97.94 87 ASP A CA 1
ATOM 627 C C . ASP A 1 87 ? -9.562 4.516 5.937 1.00 97.94 87 ASP A C 1
ATOM 629 O O . ASP A 1 87 ? -9.376 5.226 6.922 1.00 97.94 87 ASP A O 1
ATOM 633 N N . LEU A 1 88 ? -8.563 3.908 5.291 1.00 98.06 88 LEU A N 1
ATOM 634 C CA . LEU A 1 88 ? -7.144 4.067 5.572 1.00 98.06 88 LEU A CA 1
ATOM 635 C C . LEU A 1 88 ? -6.345 3.940 4.272 1.00 98.06 88 LEU A C 1
ATOM 637 O O . LEU A 1 88 ? -6.518 2.976 3.524 1.00 98.06 88 LEU A O 1
ATOM 641 N N . ILE A 1 89 ? -5.426 4.877 4.032 1.00 97.62 89 ILE A N 1
ATOM 642 C CA . ILE A 1 89 ? -4.469 4.805 2.924 1.00 97.62 89 ILE A CA 1
ATOM 643 C C . ILE A 1 89 ? -3.063 4.597 3.487 1.00 97.62 89 ILE A C 1
ATOM 645 O O . ILE A 1 89 ? -2.542 5.441 4.213 1.00 97.62 89 ILE A O 1
ATOM 649 N N . LEU A 1 90 ? -2.435 3.487 3.104 1.00 97.56 90 LEU A N 1
ATOM 650 C CA . LEU A 1 90 ? -1.039 3.173 3.389 1.00 97.56 90 LEU A CA 1
ATOM 651 C C . LEU A 1 90 ? -0.177 3.658 2.225 1.00 97.56 90 LEU A C 1
ATOM 653 O O . LEU A 1 90 ? -0.026 2.982 1.209 1.00 97.56 90 LEU A O 1
ATOM 657 N N . ALA A 1 91 ? 0.355 4.864 2.365 1.00 96.56 91 ALA A N 1
ATOM 658 C CA . ALA A 1 91 ? 1.202 5.495 1.368 1.00 96.56 91 ALA A CA 1
ATOM 659 C C . ALA A 1 91 ? 2.668 5.085 1.554 1.00 96.56 91 ALA A C 1
ATOM 661 O O . ALA A 1 91 ? 3.317 5.509 2.508 1.00 96.56 91 ALA A O 1
ATOM 662 N N . VAL A 1 92 ? 3.198 4.276 0.632 1.00 96.69 92 VAL A N 1
ATOM 663 C CA . VAL A 1 92 ? 4.546 3.698 0.747 1.00 96.69 92 VAL A CA 1
ATOM 664 C C . VAL A 1 92 ? 5.417 4.135 -0.425 1.00 96.69 92 VAL A C 1
ATOM 666 O O . VAL A 1 92 ? 5.061 3.951 -1.588 1.00 96.69 92 VAL A O 1
ATOM 669 N N . GLY A 1 93 ? 6.566 4.749 -0.127 1.00 94.75 93 GLY A N 1
ATOM 670 C CA . GLY A 1 93 ? 7.517 5.206 -1.146 1.00 94.75 93 GLY A CA 1
ATOM 671 C C . GLY A 1 93 ? 6.970 6.296 -2.078 1.00 94.75 93 GLY A C 1
ATOM 672 O O . GLY A 1 93 ? 7.458 6.456 -3.198 1.00 94.75 93 GLY A O 1
ATOM 673 N N . VAL A 1 94 ? 5.934 7.028 -1.660 1.00 93.19 94 VAL A N 1
ATOM 674 C CA . VAL A 1 94 ? 5.277 8.072 -2.457 1.00 93.19 94 VAL A CA 1
ATOM 675 C C . VAL A 1 94 ? 5.813 9.460 -2.117 1.00 93.19 94 VAL A C 1
ATOM 677 O O . VAL A 1 94 ? 6.068 9.775 -0.961 1.00 93.19 94 VAL A O 1
ATOM 680 N N . ARG A 1 95 ? 5.945 10.318 -3.135 1.00 84.94 95 ARG A N 1
ATOM 681 C CA . ARG A 1 95 ? 6.271 11.746 -2.961 1.00 84.94 95 ARG A CA 1
ATOM 682 C C . ARG A 1 95 ? 5.055 12.675 -2.964 1.00 84.94 95 ARG A C 1
ATOM 684 O O . ARG A 1 95 ? 5.244 13.858 -2.743 1.00 84.94 95 ARG A O 1
ATOM 691 N N . PHE A 1 96 ? 3.855 12.159 -3.249 1.00 78.31 96 PHE A N 1
ATOM 692 C CA . PHE A 1 96 ? 2.631 12.945 -3.470 1.00 78.31 96 PHE A CA 1
ATOM 693 C C . PHE A 1 96 ? 2.876 14.216 -4.300 1.00 78.31 96 PHE A C 1
ATOM 695 O O . PHE A 1 96 ? 2.886 15.327 -3.786 1.00 78.31 96 PHE A O 1
ATOM 702 N N . SER A 1 97 ? 3.093 14.051 -5.607 1.00 68.81 97 SER A N 1
ATOM 703 C CA . SER A 1 97 ? 3.111 15.201 -6.513 1.00 68.81 97 SER A CA 1
ATOM 704 C C . SER A 1 97 ? 1.699 15.773 -6.669 1.00 68.81 97 SER A C 1
ATOM 706 O O . SER A 1 97 ? 0.733 15.012 -6.712 1.00 68.81 97 SER A O 1
ATOM 708 N N . ASP A 1 98 ? 1.601 17.076 -6.889 1.00 59.72 98 ASP A N 1
ATOM 709 C CA . ASP A 1 98 ? 0.460 17.801 -7.471 1.00 59.72 98 ASP A CA 1
ATOM 710 C C . ASP A 1 98 ? -0.299 17.027 -8.577 1.00 59.72 98 ASP A C 1
ATOM 712 O O . ASP A 1 98 ? -1.530 16.978 -8.594 1.00 59.72 98 ASP A O 1
ATOM 716 N N . ARG A 1 99 ? 0.416 16.311 -9.455 1.00 54.59 99 ARG A N 1
ATOM 717 C CA . ARG A 1 99 ? -0.193 15.447 -10.495 1.00 54.59 99 ARG A CA 1
ATOM 718 C C . ARG A 1 99 ? -0.918 14.192 -9.975 1.00 54.59 99 ARG A C 1
ATOM 720 O O . ARG A 1 99 ? -1.666 13.572 -10.730 1.00 54.59 99 ARG A O 1
ATOM 727 N N . ALA A 1 100 ? -0.668 13.778 -8.735 1.00 52.00 100 ALA A N 1
ATOM 728 C CA . ALA A 1 100 ? -1.175 12.540 -8.138 1.00 52.00 100 ALA A CA 1
ATOM 729 C C . ALA A 1 100 ? -2.408 12.757 -7.248 1.00 52.00 100 ALA A C 1
ATOM 731 O O . ALA A 1 100 ? -3.232 11.852 -7.148 1.00 52.00 100 ALA A O 1
ATOM 732 N N . THR A 1 101 ? -2.545 13.927 -6.621 1.00 54.41 101 THR A N 1
ATOM 733 C CA . THR A 1 101 ? -3.628 14.228 -5.666 1.00 54.41 101 THR A CA 1
ATOM 734 C C . THR A 1 101 ? -4.700 15.163 -6.224 1.00 54.41 101 THR A C 1
ATOM 736 O O . THR A 1 101 ? -5.774 15.254 -5.641 1.00 54.41 101 THR A O 1
ATOM 739 N N . GLY A 1 102 ? -4.437 15.823 -7.360 1.00 56.06 102 GLY A N 1
ATOM 740 C CA . GLY A 1 102 ? -5.261 16.936 -7.833 1.00 56.06 102 GLY A CA 1
ATOM 741 C C . GLY A 1 102 ? -4.941 18.231 -7.078 1.00 56.06 102 GLY A C 1
ATOM 742 O O . GLY A 1 102 ? -4.333 18.200 -6.007 1.00 56.06 102 GLY A O 1
ATOM 743 N N . ASN A 1 103 ? -5.308 19.368 -7.672 1.00 47.75 103 ASN A N 1
ATOM 744 C CA . ASN A 1 103 ? -5.228 20.671 -7.014 1.00 47.75 103 ASN A CA 1
ATOM 745 C C . ASN A 1 103 ? -6.352 20.743 -5.968 1.00 47.75 103 ASN A C 1
ATOM 747 O O . ASN A 1 10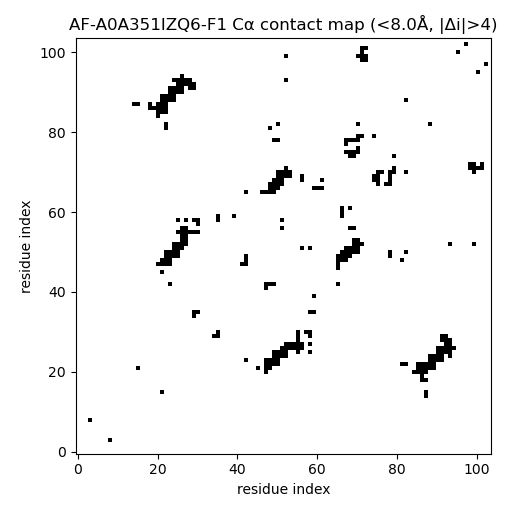3 ? -7.500 20.454 -6.314 1.00 47.75 103 ASN A O 1
ATOM 751 N N . VAL A 1 104 ? -6.016 21.073 -4.720 1.00 51.50 104 VAL A N 1
ATOM 752 C CA . VAL A 1 104 ? -7.003 21.446 -3.691 1.00 51.50 104 VAL A CA 1
ATOM 753 C C . VAL A 1 104 ? -7.583 22.824 -3.973 1.00 51.50 104 VAL A C 1
ATOM 755 O O . VAL A 1 104 ? -6.838 23.678 -4.506 1.00 51.50 104 VAL A O 1
#

pLDDT: mean 90.96, std 12.84, range [47.31, 98.5]

Radius of gyration: 13.32 Å; Cα contacts (8 Å, |Δi|>4): 164; chains: 1; bounding box: 31×32×35 Å

Solvent-accessible surface area (backbone atoms only — not comparable to full-atom values): 5857 Å² total; per-residue (Å²): 131,86,77,83,50,74,65,60,51,53,52,52,48,53,52,62,73,69,44,88,39,46,26,36,37,34,13,36,44,30,57,77,64,72,40,40,68,58,51,53,53,51,27,62,76,66,72,22,42,33,25,15,31,84,70,13,58,79,45,55,61,86,83,41,90,48,50,43,42,35,38,42,91,89,32,37,67,66,16,43,52,50,56,73,65,34,76,33,76,49,74,40,42,57,82,77,51,66,80,55,75,54,86,131